Protein AF-A0A1G2WQU7-F1 (afdb_monomer_lite)

Sequence (150 aa):
YIALGVLLIIGMSDILDGYLARKMGETTNFGKYLDPIADKLLLIIACFLLSSDKLWPEPRFPVWVLAVIVSREMFFSVGIITVFITVKRKITWQPSRLGKLTTFLQITAIVAVLLGNHISLDTLLILWCLVVAVTFMSAVNYTYIGVKQL

Radius of gyration: 17.09 Å; chains: 1; bounding box: 43×25×47 Å

Foldseek 3Di:
DVVLVVVVVVVVVLVVVVVVCVVVVPPDPVCVVVSVVVLLVVLLVLLVQQQDPVRHDPPGRPPVLSVLSVVLVVLLVVLVVVLVVVDVDPDPDDQDPLNVVLSVLSVVLSVQRVVGPVDDPVRSVVSSVVSNVSSVVSSVVSVVVSVVSD

pLDDT: mean 80.67, std 9.12, range [53.03, 91.81]

Structure (mmCIF, N/CA/C/O backbone):
data_AF-A0A1G2WQU7-F1
#
_entry.id   AF-A0A1G2WQU7-F1
#
loop_
_atom_site.group_PDB
_atom_site.id
_atom_site.type_symbol
_atom_site.label_atom_id
_atom_site.label_alt_id
_atom_site.label_comp_id
_atom_site.label_asym_id
_atom_site.label_entity_id
_atom_site.label_seq_id
_atom_site.pdbx_PDB_ins_code
_atom_site.Cartn_x
_atom_site.Cartn_y
_atom_site.Cartn_z
_atom_site.occupancy
_atom_site.B_iso_or_equiv
_atom_site.auth_seq_id
_atom_site.auth_comp_id
_atom_site.auth_asym_id
_atom_site.auth_atom_id
_atom_site.pdbx_PDB_model_num
ATOM 1 N N . TYR A 1 1 ? 16.211 -5.011 -7.420 1.00 78.00 1 TYR A N 1
ATOM 2 C CA . TYR A 1 1 ? 16.351 -6.061 -6.382 1.00 78.00 1 TYR A CA 1
ATOM 3 C C . TYR A 1 1 ? 16.620 -5.526 -4.979 1.00 78.00 1 TYR A C 1
ATOM 5 O O . TYR A 1 1 ? 15.960 -6.000 -4.068 1.00 78.00 1 TYR A O 1
ATOM 13 N N . ILE A 1 2 ? 17.501 -4.533 -4.772 1.00 83.62 2 ILE A N 1
ATOM 14 C CA . ILE A 1 2 ? 17.734 -3.946 -3.429 1.00 83.62 2 ILE A CA 1
ATOM 15 C C . ILE A 1 2 ? 16.419 -3.458 -2.788 1.00 83.62 2 ILE A C 1
ATOM 17 O O . ILE A 1 2 ? 16.128 -3.813 -1.653 1.00 83.62 2 ILE A O 1
ATOM 21 N N . ALA A 1 3 ? 15.573 -2.748 -3.545 1.00 83.19 3 ALA A N 1
ATOM 22 C CA . ALA A 1 3 ? 14.266 -2.279 -3.070 1.00 83.19 3 ALA A CA 1
ATOM 23 C C . ALA A 1 3 ? 13.300 -3.410 -2.649 1.00 83.19 3 ALA A C 1
ATOM 25 O O . ALA A 1 3 ? 12.5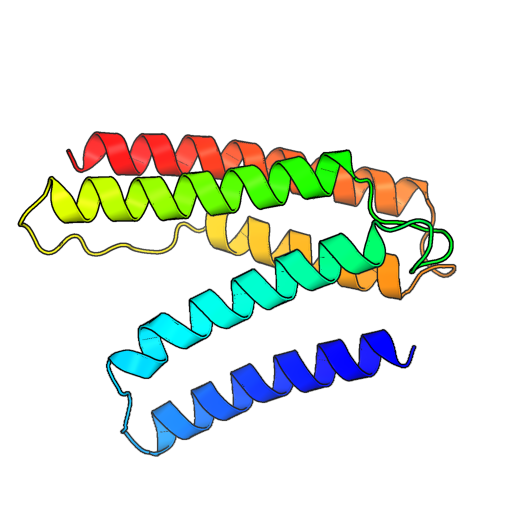91 -3.260 -1.660 1.00 83.19 3 ALA A O 1
ATOM 26 N N . LEU A 1 4 ? 13.307 -4.560 -3.342 1.00 84.62 4 LEU A N 1
ATOM 27 C CA . LEU A 1 4 ? 12.539 -5.748 -2.925 1.00 84.62 4 LEU A CA 1
ATOM 28 C C . LEU A 1 4 ? 13.054 -6.303 -1.603 1.00 84.62 4 LEU A C 1
ATOM 30 O O . LEU A 1 4 ? 12.260 -6.612 -0.725 1.00 84.62 4 LEU A O 1
ATOM 34 N N . GLY A 1 5 ? 14.378 -6.414 -1.464 1.00 85.94 5 GLY A N 1
ATOM 35 C CA . GLY A 1 5 ? 15.002 -6.879 -0.227 1.00 85.94 5 GLY A CA 1
ATOM 36 C C . GLY A 1 5 ? 14.633 -5.989 0.958 1.00 85.94 5 GLY A C 1
ATOM 37 O O . GLY A 1 5 ? 14.232 -6.499 1.996 1.00 85.94 5 GLY A O 1
ATOM 38 N N . VAL A 1 6 ? 14.679 -4.666 0.777 1.00 86.75 6 VAL A N 1
ATOM 39 C CA . VAL A 1 6 ? 14.262 -3.700 1.804 1.00 86.75 6 VAL A CA 1
ATOM 40 C C . VAL A 1 6 ? 12.782 -3.866 2.155 1.00 86.75 6 VAL A C 1
ATOM 42 O O . VAL A 1 6 ? 12.458 -3.966 3.333 1.00 86.75 6 VAL A O 1
ATOM 45 N N . LEU A 1 7 ? 11.892 -3.962 1.161 1.00 86.25 7 LEU A N 1
ATOM 46 C CA . LEU A 1 7 ? 10.457 -4.158 1.398 1.00 86.25 7 LEU A CA 1
ATOM 47 C C . LEU A 1 7 ? 10.174 -5.449 2.185 1.00 86.25 7 LEU A C 1
ATOM 49 O O . LEU A 1 7 ? 9.362 -5.445 3.106 1.00 86.25 7 LEU A O 1
ATOM 53 N N . LEU A 1 8 ? 10.864 -6.542 1.844 1.00 86.00 8 LEU A N 1
ATOM 54 C CA . LEU A 1 8 ? 10.740 -7.819 2.547 1.00 86.00 8 LEU A CA 1
ATOM 55 C C . LEU A 1 8 ? 11.255 -7.733 3.985 1.00 86.00 8 LEU A C 1
ATOM 57 O O . LEU A 1 8 ? 10.592 -8.236 4.885 1.00 86.00 8 LEU A O 1
ATOM 61 N N . ILE A 1 9 ? 12.400 -7.083 4.212 1.00 86.69 9 ILE A N 1
ATOM 62 C CA . ILE A 1 9 ? 12.953 -6.893 5.559 1.00 86.69 9 ILE A CA 1
ATOM 63 C C . ILE A 1 9 ? 11.988 -6.080 6.423 1.00 86.69 9 ILE A C 1
ATOM 65 O O . ILE A 1 9 ? 11.749 -6.462 7.564 1.00 86.69 9 ILE A O 1
ATOM 69 N N . ILE A 1 10 ? 11.401 -5.008 5.881 1.00 84.31 10 ILE A N 1
ATOM 70 C CA . ILE A 1 10 ? 10.433 -4.194 6.623 1.00 84.31 10 ILE A CA 1
ATOM 71 C C . ILE A 1 10 ? 9.191 -5.024 6.973 1.00 84.31 10 ILE A C 1
ATOM 73 O O . ILE A 1 10 ? 8.848 -5.122 8.145 1.00 84.31 10 ILE A O 1
ATOM 77 N N . GLY A 1 11 ? 8.595 -5.727 6.003 1.00 80.56 11 GLY A N 1
ATOM 78 C CA . GLY A 1 11 ? 7.432 -6.578 6.281 1.00 80.56 11 GLY A CA 1
ATOM 79 C C . GLY A 1 11 ? 7.730 -7.736 7.246 1.00 80.56 11 GLY A C 1
ATOM 80 O O . GLY A 1 11 ? 6.861 -8.154 8.007 1.00 80.56 11 GLY A O 1
ATOM 81 N N . MET A 1 12 ? 8.961 -8.259 7.252 1.00 82.81 12 MET A N 1
ATOM 82 C CA . MET A 1 12 ? 9.400 -9.233 8.256 1.00 82.81 12 MET A CA 1
ATOM 83 C C . MET A 1 12 ? 9.566 -8.600 9.640 1.00 82.81 12 MET A C 1
ATOM 85 O O . MET A 1 12 ? 9.253 -9.262 10.628 1.00 82.81 12 MET A O 1
ATOM 89 N N . SER A 1 13 ? 10.025 -7.347 9.717 1.00 83.00 13 SER A N 1
ATOM 90 C CA . SER A 1 13 ? 10.136 -6.597 10.971 1.00 83.00 13 SER A CA 1
ATOM 91 C C . SER A 1 13 ? 8.771 -6.437 11.637 1.00 83.00 13 SER A C 1
ATOM 93 O O . SER A 1 13 ? 8.645 -6.771 12.809 1.00 83.00 13 SER A O 1
ATOM 95 N N . ASP A 1 14 ? 7.730 -6.073 10.880 1.00 78.56 14 ASP A N 1
ATOM 96 C CA . ASP A 1 14 ? 6.372 -5.889 11.422 1.00 78.56 14 ASP A CA 1
ATOM 97 C C . ASP A 1 14 ? 5.803 -7.192 12.013 1.00 78.56 14 ASP A C 1
ATOM 99 O O . ASP A 1 14 ? 5.154 -7.210 13.065 1.00 78.56 14 ASP A O 1
ATOM 103 N N . ILE A 1 15 ? 6.083 -8.330 11.366 1.00 77.19 15 ILE A N 1
ATOM 104 C CA . ILE A 1 15 ? 5.701 -9.656 11.878 1.00 77.19 15 ILE A CA 1
ATOM 105 C C . ILE A 1 15 ? 6.455 -9.968 13.173 1.00 77.19 15 ILE A C 1
ATOM 107 O O . ILE A 1 15 ? 5.882 -10.544 14.105 1.00 77.19 15 ILE A O 1
ATOM 111 N N . LEU A 1 16 ? 7.738 -9.616 13.225 1.00 78.44 16 LEU A N 1
ATOM 112 C CA . LEU A 1 16 ? 8.614 -9.890 14.355 1.00 78.44 16 LEU A CA 1
ATOM 113 C C . LEU A 1 16 ? 8.214 -9.046 15.572 1.00 78.44 16 LEU A C 1
ATOM 115 O O . LEU A 1 16 ? 8.051 -9.607 16.657 1.00 78.44 16 LEU A O 1
ATOM 119 N N . ASP A 1 17 ? 7.939 -7.756 15.380 1.00 76.50 17 ASP A N 1
ATOM 120 C CA . ASP A 1 17 ? 7.457 -6.838 16.416 1.00 76.50 17 ASP A CA 1
ATOM 121 C C . ASP A 1 17 ? 6.086 -7.274 16.947 1.00 76.50 17 ASP A C 1
ATOM 123 O O . ASP A 1 17 ? 5.874 -7.367 18.161 1.00 76.50 17 ASP A O 1
ATOM 127 N N . GLY A 1 18 ? 5.180 -7.689 16.055 1.00 73.25 18 GLY A N 1
ATOM 128 C CA . GLY A 1 18 ? 3.891 -8.262 16.438 1.00 73.25 18 GLY A CA 1
ATOM 129 C C . GLY A 1 18 ? 4.010 -9.581 17.218 1.00 73.25 18 GLY A C 1
ATOM 130 O O . GLY A 1 18 ? 3.210 -9.848 18.123 1.00 73.25 18 GLY A O 1
ATOM 131 N N . TYR A 1 19 ? 5.003 -10.417 16.902 1.00 77.38 19 TYR A N 1
ATOM 132 C CA . TYR A 1 19 ? 5.283 -11.658 17.628 1.00 77.38 19 TYR A CA 1
ATOM 133 C C . TYR A 1 19 ? 5.889 -11.389 19.013 1.00 77.38 19 TYR A C 1
ATOM 135 O O . TYR A 1 19 ? 5.438 -11.970 20.004 1.00 77.38 19 TYR A O 1
ATOM 143 N N . LEU A 1 20 ? 6.861 -10.478 19.102 1.00 75.56 20 LEU A N 1
ATOM 144 C CA . LEU A 1 20 ? 7.482 -10.046 20.356 1.00 75.56 20 LEU A CA 1
ATOM 145 C C . LEU A 1 20 ? 6.458 -9.409 21.298 1.00 75.56 20 LEU A C 1
ATOM 147 O O . LEU A 1 20 ? 6.381 -9.812 22.459 1.00 75.56 20 LEU A O 1
ATOM 151 N N . ALA A 1 21 ? 5.595 -8.524 20.796 1.00 74.19 21 ALA A N 1
ATOM 152 C CA . ALA A 1 21 ? 4.539 -7.894 21.589 1.00 74.19 21 ALA A CA 1
ATOM 153 C C . ALA A 1 21 ? 3.558 -8.919 22.187 1.00 74.19 21 ALA A C 1
ATOM 155 O O . ALA A 1 21 ? 3.138 -8.794 23.339 1.00 74.19 21 ALA A O 1
ATOM 156 N N . ARG A 1 22 ? 3.216 -9.980 21.440 1.00 74.19 22 ARG A N 1
ATOM 157 C CA . ARG A 1 22 ? 2.368 -11.077 21.947 1.00 74.19 22 ARG A CA 1
ATOM 158 C C . ARG A 1 22 ? 3.088 -11.941 22.972 1.00 74.19 22 ARG A C 1
ATOM 160 O O . ARG A 1 22 ? 2.471 -12.354 23.949 1.00 74.19 22 ARG A O 1
ATOM 167 N N . LYS A 1 23 ? 4.375 -12.215 22.754 1.00 75.19 23 LYS A N 1
ATOM 168 C CA . LYS A 1 23 ? 5.192 -13.038 23.652 1.00 75.19 23 LYS A CA 1
ATOM 169 C C . LYS A 1 23 ? 5.479 -12.332 24.980 1.00 75.19 23 LYS A C 1
ATOM 171 O O . LYS A 1 23 ? 5.554 -12.998 26.006 1.00 75.19 23 LYS A O 1
ATOM 176 N N . MET A 1 24 ? 5.625 -11.008 24.963 1.00 76.94 24 MET A N 1
ATOM 177 C CA . MET A 1 24 ? 5.923 -10.204 26.152 1.00 76.94 24 MET A CA 1
ATOM 178 C C . MET A 1 24 ? 4.670 -9.762 26.922 1.00 76.94 24 MET A C 1
ATOM 180 O O . MET A 1 24 ? 4.805 -9.210 28.004 1.00 76.94 24 MET A O 1
ATOM 184 N N . GLY A 1 25 ? 3.456 -9.975 26.395 1.00 69.50 25 GLY A N 1
ATOM 185 C CA . GLY A 1 25 ? 2.200 -9.539 27.034 1.00 69.50 25 GLY A CA 1
ATOM 186 C C . GLY A 1 25 ? 1.995 -8.014 27.077 1.00 69.50 25 GLY A C 1
ATOM 187 O O . GLY A 1 25 ? 0.913 -7.536 27.413 1.00 69.50 25 GLY A O 1
ATOM 188 N N . GLU A 1 26 ? 3.006 -7.253 26.671 1.00 60.69 26 GLU A N 1
ATOM 189 C CA . GLU A 1 26 ? 3.091 -5.795 26.638 1.00 60.69 26 GLU A CA 1
ATOM 190 C C . GLU A 1 26 ? 2.477 -5.250 25.338 1.00 60.69 26 GLU A C 1
ATOM 192 O O . GLU A 1 26 ? 3.151 -4.674 24.485 1.00 60.69 26 GLU A O 1
ATOM 197 N N . THR A 1 27 ? 1.168 -5.439 25.137 1.00 63.94 27 THR A N 1
ATOM 198 C CA . THR A 1 27 ? 0.484 -4.743 24.035 1.00 63.94 27 THR A CA 1
ATOM 199 C C . THR A 1 27 ? 0.104 -3.335 24.487 1.00 63.94 27 THR A C 1
ATOM 201 O O . THR A 1 27 ? -0.966 -3.132 25.066 1.00 63.94 27 THR A O 1
ATOM 204 N N . THR A 1 28 ? 0.972 -2.352 24.246 1.00 68.38 28 THR A N 1
ATOM 205 C CA . THR A 1 28 ? 0.641 -0.955 24.554 1.00 68.38 28 THR A CA 1
ATOM 206 C C . THR A 1 28 ? -0.514 -0.486 23.663 1.00 68.38 28 THR A C 1
ATOM 208 O O . THR A 1 28 ? -0.596 -0.816 22.478 1.00 68.38 28 THR A O 1
ATOM 211 N N . ASN A 1 29 ? -1.444 0.293 24.224 1.00 65.75 29 ASN A N 1
ATOM 212 C CA . ASN A 1 29 ? -2.542 0.865 23.434 1.00 65.75 29 ASN A CA 1
ATOM 213 C C . ASN A 1 29 ? -2.021 1.807 22.339 1.00 65.75 29 ASN A C 1
ATOM 215 O O . ASN A 1 29 ? -2.686 1.971 21.327 1.00 65.75 29 ASN A O 1
ATOM 219 N N . PHE A 1 30 ? -0.838 2.392 22.536 1.00 65.75 30 PHE A N 1
ATOM 220 C CA . PHE A 1 30 ? -0.195 3.291 21.585 1.00 65.75 30 PHE A CA 1
ATOM 221 C C . PHE A 1 30 ? 0.333 2.553 20.344 1.00 65.75 30 PHE A C 1
ATOM 223 O O . PHE A 1 30 ? 0.009 2.954 19.229 1.00 65.75 30 PHE A O 1
ATOM 230 N N . GLY A 1 31 ? 1.040 1.427 20.523 1.00 65.94 31 GLY A N 1
ATOM 231 C CA . GLY A 1 31 ? 1.529 0.601 19.408 1.00 65.94 31 GLY A CA 1
ATOM 232 C C . GLY A 1 31 ? 0.398 0.091 18.512 1.00 65.94 31 GLY A C 1
ATOM 233 O O . GLY A 1 31 ? 0.449 0.243 17.299 1.00 65.94 31 GLY A O 1
ATOM 234 N N . LYS A 1 32 ? -0.723 -0.349 19.108 1.00 68.50 32 LYS A N 1
ATOM 235 C CA . LYS A 1 32 ? -1.903 -0.831 18.356 1.00 68.50 32 LYS A CA 1
ATOM 236 C C . LYS A 1 32 ? -2.467 0.167 17.339 1.00 68.50 32 LYS A C 1
ATOM 238 O O . LYS A 1 32 ? -3.106 -0.263 16.381 1.00 68.50 32 LYS A O 1
ATOM 243 N N . TYR A 1 33 ? -2.301 1.471 17.567 1.00 68.75 33 TYR A N 1
ATOM 244 C CA . TYR A 1 33 ? -2.732 2.505 16.624 1.00 68.75 33 TYR A CA 1
ATOM 245 C C . TYR A 1 33 ? -1.609 2.957 15.694 1.00 68.75 33 TYR A C 1
ATOM 247 O O . TYR A 1 33 ? -1.905 3.340 14.565 1.00 68.75 33 TYR A O 1
ATOM 255 N N . LEU A 1 34 ? -0.352 2.919 16.143 1.00 74.25 34 LEU A N 1
ATOM 256 C CA . LEU A 1 34 ? 0.792 3.309 15.324 1.00 74.25 34 LEU A CA 1
ATOM 257 C C . LEU A 1 34 ? 1.107 2.300 14.223 1.00 74.25 34 LEU A C 1
ATOM 259 O O . LEU A 1 34 ? 1.343 2.745 13.101 1.00 74.25 34 LEU A O 1
ATOM 263 N N . ASP A 1 35 ? 1.051 0.993 14.496 1.00 75.75 35 ASP A N 1
ATOM 264 C CA . ASP A 1 35 ? 1.426 -0.024 13.499 1.00 75.75 35 ASP A CA 1
ATOM 265 C C . ASP A 1 35 ? 0.589 0.120 12.211 1.00 75.75 35 ASP A C 1
ATOM 267 O O . ASP A 1 35 ? 1.158 0.319 11.137 1.00 75.75 35 ASP A O 1
ATOM 271 N N . PRO A 1 36 ? -0.760 0.209 12.268 1.00 74.81 36 PRO A N 1
ATOM 272 C CA . PRO A 1 36 ? -1.565 0.374 11.057 1.00 74.81 36 PRO A CA 1
ATOM 273 C C . PRO A 1 36 ? -1.363 1.721 10.344 1.00 74.81 36 PRO A C 1
ATOM 275 O O . PRO A 1 36 ? -1.698 1.846 9.165 1.00 74.81 36 PRO A O 1
ATOM 278 N N . ILE A 1 37 ? -0.888 2.756 11.048 1.00 78.69 37 ILE A N 1
ATOM 279 C CA . ILE A 1 37 ? -0.564 4.056 10.443 1.00 78.69 37 ILE A CA 1
ATOM 280 C C . ILE A 1 37 ? 0.758 3.948 9.683 1.00 78.69 37 ILE A C 1
ATOM 282 O O . ILE A 1 37 ? 0.830 4.397 8.537 1.00 78.69 37 ILE A O 1
ATOM 286 N N . ALA A 1 38 ? 1.774 3.335 10.295 1.00 82.75 38 ALA A N 1
ATOM 287 C CA . ALA A 1 38 ? 3.067 3.090 9.670 1.00 82.75 38 ALA A CA 1
ATOM 288 C C . ALA A 1 38 ? 2.916 2.234 8.404 1.00 82.75 38 ALA A C 1
ATOM 290 O O . ALA A 1 38 ? 3.405 2.635 7.347 1.00 82.75 38 ALA A O 1
ATOM 291 N N . ASP A 1 39 ? 2.128 1.156 8.471 1.00 82.56 39 ASP A N 1
ATOM 292 C CA . ASP A 1 39 ? 1.826 0.284 7.329 1.00 82.56 39 ASP A CA 1
ATOM 293 C C . ASP A 1 39 ? 1.245 1.068 6.145 1.00 82.56 39 ASP A C 1
ATOM 295 O O . ASP A 1 39 ? 1.687 0.950 5.000 1.00 82.56 39 ASP A O 1
ATOM 299 N N . LYS A 1 40 ? 0.245 1.915 6.409 1.00 84.75 40 LYS A N 1
ATOM 300 C CA . LYS A 1 40 ? -0.403 2.725 5.368 1.00 84.75 40 LYS A CA 1
ATOM 301 C C . LYS A 1 40 ? 0.549 3.742 4.759 1.00 84.75 40 LYS A C 1
ATOM 303 O O . LYS A 1 40 ? 0.543 3.928 3.543 1.00 84.75 40 LYS A O 1
ATOM 308 N N . LEU A 1 41 ? 1.353 4.405 5.589 1.00 87.56 41 LEU A N 1
ATOM 309 C CA . LEU A 1 41 ? 2.347 5.363 5.117 1.00 87.56 41 LEU A CA 1
ATOM 310 C C . LEU A 1 41 ? 3.389 4.677 4.239 1.00 87.56 41 LEU A C 1
ATOM 312 O O . LEU A 1 41 ? 3.693 5.189 3.163 1.00 87.56 41 LEU A O 1
ATOM 316 N N . LEU A 1 42 ? 3.870 3.501 4.642 1.00 89.19 42 LEU A N 1
ATOM 317 C CA . LEU A 1 42 ? 4.802 2.708 3.852 1.00 89.19 42 LEU A CA 1
ATOM 318 C C . LEU A 1 42 ? 4.226 2.389 2.471 1.00 89.19 42 LEU A C 1
ATOM 320 O O . LEU A 1 42 ? 4.904 2.612 1.468 1.00 89.19 42 LEU A O 1
ATOM 324 N N . LEU A 1 43 ? 2.972 1.933 2.393 1.00 89.50 43 LEU A N 1
ATOM 325 C CA . LEU A 1 43 ? 2.325 1.621 1.115 1.00 89.50 43 LEU A CA 1
ATOM 326 C C . LEU A 1 43 ? 2.147 2.854 0.226 1.00 89.50 43 LEU A C 1
ATOM 328 O O . LEU A 1 43 ? 2.400 2.779 -0.977 1.00 89.50 43 LEU A O 1
ATOM 332 N N . ILE A 1 44 ? 1.740 3.989 0.801 1.00 90.19 44 ILE A N 1
ATOM 333 C CA . ILE A 1 44 ? 1.560 5.244 0.059 1.00 90.19 44 ILE A CA 1
ATOM 334 C C . ILE A 1 44 ? 2.904 5.741 -0.481 1.00 90.19 44 ILE A C 1
ATOM 336 O O . ILE A 1 44 ? 3.001 6.080 -1.661 1.00 90.19 44 ILE A O 1
ATOM 340 N N . ILE A 1 45 ? 3.944 5.748 0.357 1.00 91.25 45 ILE A N 1
ATOM 341 C CA . ILE A 1 45 ? 5.290 6.181 -0.028 1.00 91.25 45 ILE A CA 1
ATOM 342 C C . ILE A 1 45 ? 5.856 5.246 -1.098 1.00 91.25 45 ILE A C 1
ATOM 344 O O . ILE A 1 45 ? 6.369 5.723 -2.107 1.00 91.25 45 ILE A O 1
ATOM 348 N N . ALA A 1 46 ? 5.715 3.928 -0.936 1.00 91.00 46 ALA A N 1
ATOM 349 C CA . ALA A 1 46 ? 6.162 2.958 -1.928 1.00 91.00 46 ALA A CA 1
ATOM 350 C C . ALA A 1 46 ? 5.471 3.175 -3.284 1.00 91.00 46 ALA A C 1
ATOM 352 O O . ALA A 1 46 ? 6.152 3.282 -4.303 1.00 91.00 46 ALA A O 1
ATOM 353 N N . CYS A 1 47 ? 4.141 3.319 -3.309 1.00 89.88 47 CYS A N 1
ATOM 354 C CA . CYS A 1 47 ? 3.411 3.614 -4.546 1.00 89.88 47 CYS A CA 1
ATOM 355 C C . CYS A 1 47 ? 3.858 4.944 -5.175 1.00 89.88 47 CYS A C 1
ATOM 357 O O . CYS A 1 47 ? 4.006 5.026 -6.392 1.00 89.88 47 CYS A O 1
ATOM 359 N N . PHE A 1 48 ? 4.085 5.981 -4.362 1.00 91.81 48 PHE A N 1
ATOM 360 C CA . PHE A 1 48 ? 4.536 7.289 -4.838 1.00 91.81 48 PHE A CA 1
ATOM 361 C C . PHE A 1 48 ? 5.920 7.215 -5.491 1.00 91.81 48 PHE A C 1
ATOM 363 O O . PHE A 1 48 ? 6.099 7.698 -6.609 1.00 91.81 48 PHE A O 1
ATOM 370 N N . LEU A 1 49 ? 6.881 6.563 -4.832 1.00 90.94 49 LEU A N 1
ATOM 371 C CA . LEU A 1 49 ? 8.236 6.389 -5.358 1.00 90.94 49 LEU A CA 1
ATOM 372 C C . LEU A 1 49 ? 8.232 5.607 -6.677 1.00 90.94 49 LEU A C 1
ATOM 374 O O . LEU A 1 49 ? 8.888 6.020 -7.629 1.00 90.94 49 LEU A O 1
ATOM 378 N N . LEU A 1 50 ? 7.444 4.529 -6.759 1.00 89.19 50 LEU A N 1
ATOM 379 C CA . LEU A 1 50 ? 7.308 3.705 -7.967 1.00 89.19 50 LEU A CA 1
ATOM 380 C C . LEU A 1 50 ? 6.535 4.389 -9.101 1.00 89.19 50 LEU A C 1
ATOM 382 O O . LEU A 1 50 ? 6.605 3.949 -10.249 1.00 89.19 50 LEU A O 1
ATOM 386 N N . SER A 1 51 ? 5.782 5.442 -8.787 1.00 89.44 51 SER A N 1
ATOM 387 C CA . SER A 1 51 ? 5.027 6.225 -9.761 1.00 89.44 51 SER A CA 1
ATOM 388 C C . SER A 1 51 ? 5.813 7.401 -10.335 1.00 89.44 51 SER A C 1
ATOM 390 O O . SER A 1 51 ? 5.388 7.976 -11.339 1.00 89.44 51 SER A O 1
ATOM 392 N N . SER A 1 52 ? 6.924 7.790 -9.706 1.00 88.56 52 SER A N 1
ATOM 393 C CA . SER A 1 52 ? 7.708 8.940 -10.137 1.00 88.56 52 SER A CA 1
ATOM 394 C C . SER A 1 52 ? 8.630 8.575 -11.296 1.00 88.56 52 SER A C 1
ATOM 396 O O . SER A 1 52 ? 9.490 7.704 -11.196 1.00 88.56 52 SER A O 1
ATOM 398 N N . ASP A 1 53 ? 8.492 9.327 -12.381 1.00 83.88 53 ASP A N 1
ATOM 399 C CA . ASP A 1 53 ? 9.319 9.251 -13.579 1.00 83.88 53 ASP A CA 1
ATOM 400 C C . ASP A 1 53 ? 10.802 9.549 -13.334 1.00 83.88 53 ASP A C 1
ATOM 402 O O . ASP A 1 53 ? 11.660 8.997 -14.019 1.00 83.88 53 ASP A O 1
ATOM 406 N N . LYS A 1 54 ? 11.096 10.400 -12.348 1.00 85.25 54 LYS A N 1
ATOM 407 C CA . LYS A 1 54 ? 12.460 10.760 -11.943 1.00 85.25 54 LYS A CA 1
ATOM 408 C C . LYS A 1 54 ? 13.118 9.722 -11.040 1.00 85.25 54 LYS A C 1
ATOM 410 O O . LYS A 1 54 ? 14.343 9.653 -11.008 1.00 85.25 54 LYS A O 1
ATOM 415 N N . LEU A 1 55 ? 12.327 8.977 -10.266 1.00 84.25 55 LEU A N 1
ATOM 416 C CA . LEU A 1 55 ? 12.832 8.083 -9.219 1.00 84.25 55 LEU A CA 1
ATOM 417 C C . LEU A 1 55 ? 12.826 6.612 -9.637 1.00 84.25 55 LEU A C 1
ATOM 419 O O . LEU A 1 55 ? 13.620 5.841 -9.098 1.00 84.25 55 LEU A O 1
ATOM 423 N N . TRP A 1 56 ? 11.961 6.217 -10.576 1.00 84.06 56 TRP A N 1
ATOM 424 C CA . TRP A 1 56 ? 11.810 4.821 -10.972 1.00 84.06 56 TRP A CA 1
ATOM 425 C C . TRP A 1 56 ? 11.763 4.636 -12.500 1.00 84.06 56 TRP A C 1
ATOM 427 O O . TRP A 1 56 ? 11.023 5.350 -13.183 1.00 84.06 56 TRP A O 1
ATOM 437 N N . PRO A 1 57 ? 12.536 3.686 -13.063 1.00 82.44 57 PRO A N 1
ATOM 438 C CA . PRO A 1 57 ? 12.460 3.331 -14.480 1.00 82.44 57 PRO A CA 1
ATOM 439 C C . PRO A 1 57 ? 11.197 2.513 -14.802 1.00 82.44 57 PRO A C 1
ATOM 441 O O . PRO A 1 57 ? 10.525 2.010 -13.910 1.00 82.44 57 PRO A O 1
ATOM 444 N N . GLU A 1 58 ? 10.868 2.347 -16.085 1.00 80.44 58 GLU A N 1
ATOM 445 C CA . GLU A 1 58 ? 9.769 1.457 -16.491 1.00 80.44 58 GLU A CA 1
ATOM 446 C C . GLU A 1 58 ? 10.055 -0.018 -16.130 1.00 80.44 58 GLU A C 1
ATOM 448 O O . GLU A 1 58 ? 11.209 -0.451 -16.218 1.00 80.44 58 GLU A O 1
ATOM 453 N N . PRO A 1 59 ? 9.025 -0.815 -15.780 1.00 82.12 59 PRO A N 1
ATOM 454 C CA . PRO A 1 59 ? 7.613 -0.441 -15.656 1.00 82.12 59 PRO A CA 1
ATOM 455 C C . PRO A 1 59 ? 7.325 0.404 -14.403 1.00 82.12 59 PRO A C 1
ATOM 457 O O . PRO A 1 59 ? 7.808 0.097 -13.313 1.00 82.12 59 PRO A O 1
ATOM 460 N N . ARG A 1 60 ? 6.516 1.459 -14.555 1.00 85.19 60 ARG A N 1
ATOM 461 C CA . ARG A 1 60 ? 6.140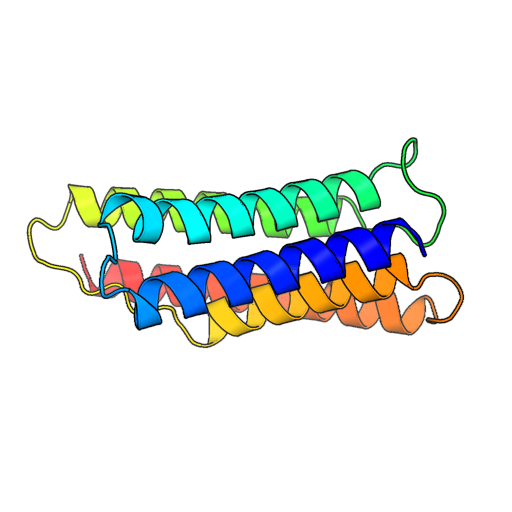 2.390 -13.477 1.00 85.19 60 ARG A CA 1
ATOM 462 C C . ARG A 1 60 ? 4.729 2.154 -12.964 1.00 85.19 60 ARG A C 1
ATOM 464 O O . ARG A 1 60 ? 3.843 1.710 -13.689 1.00 85.19 60 ARG A O 1
ATOM 471 N N . PHE A 1 61 ? 4.504 2.509 -11.704 1.00 86.25 61 PHE A N 1
ATOM 472 C CA . PHE A 1 61 ? 3.160 2.532 -11.142 1.00 86.25 61 PHE A CA 1
ATOM 473 C C . PHE A 1 61 ? 2.381 3.734 -11.715 1.00 86.25 61 PHE A C 1
ATOM 475 O O . PHE A 1 61 ? 2.904 4.847 -11.708 1.00 86.25 61 PHE A O 1
ATOM 482 N N . PRO A 1 62 ? 1.145 3.588 -12.217 1.00 88.50 62 PRO A N 1
ATOM 483 C CA . PRO A 1 62 ? 0.455 4.713 -12.824 1.00 88.50 62 PRO A CA 1
ATOM 484 C C . PRO A 1 62 ? -0.002 5.723 -11.772 1.00 88.50 62 PRO A C 1
ATOM 486 O O . PRO A 1 62 ? -0.658 5.365 -10.789 1.00 88.50 62 PRO A O 1
ATOM 489 N N . VAL A 1 63 ? 0.248 7.008 -12.035 1.00 88.75 63 VAL A N 1
ATOM 490 C CA . VAL A 1 63 ? -0.122 8.120 -11.139 1.00 88.75 63 VAL A CA 1
ATOM 491 C C . VAL A 1 63 ? -1.623 8.121 -10.822 1.00 88.75 63 VAL A C 1
ATOM 493 O O . VAL A 1 63 ? -2.034 8.424 -9.703 1.00 88.75 63 VAL A O 1
ATOM 496 N N . TRP A 1 64 ? -2.462 7.735 -11.786 1.00 89.38 64 TRP A N 1
ATOM 497 C CA . TRP A 1 64 ? -3.910 7.668 -11.592 1.00 89.38 64 TRP A CA 1
ATOM 498 C C . TRP A 1 64 ? -4.324 6.566 -10.600 1.00 89.38 64 TRP A C 1
ATOM 500 O O . TRP A 1 64 ? -5.238 6.781 -9.807 1.00 89.38 64 TRP A O 1
ATOM 510 N N . VAL A 1 65 ? -3.628 5.421 -10.572 1.00 88.25 65 VAL A N 1
ATOM 511 C CA . VAL A 1 65 ? -3.874 4.348 -9.588 1.00 88.25 65 VAL A CA 1
ATOM 512 C C . VAL A 1 65 ? -3.450 4.814 -8.197 1.00 88.2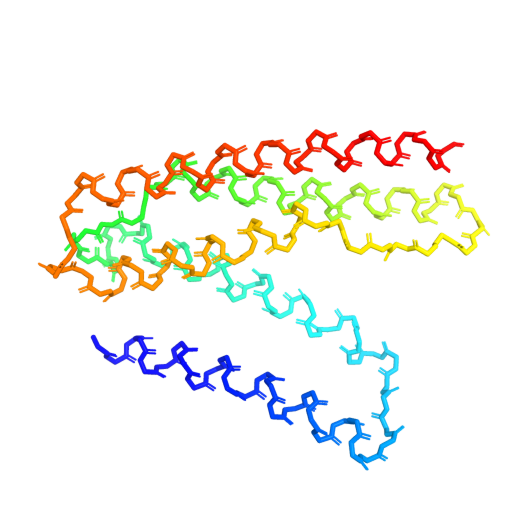5 65 VAL A C 1
ATOM 514 O O . VAL A 1 65 ? -4.188 4.622 -7.231 1.00 88.25 65 VAL A O 1
ATOM 517 N N . LEU A 1 66 ? -2.294 5.480 -8.096 1.00 89.56 66 LEU A N 1
ATOM 518 C CA . LEU A 1 66 ? -1.818 6.083 -6.850 1.00 89.56 66 LEU A CA 1
ATOM 519 C C . LEU A 1 66 ? -2.849 7.069 -6.278 1.00 89.56 66 LEU A C 1
ATOM 521 O O . LEU A 1 66 ? -3.178 6.993 -5.096 1.00 89.56 66 LEU A O 1
ATOM 525 N N . ALA A 1 67 ? -3.402 7.954 -7.112 1.00 90.25 67 ALA A N 1
ATOM 526 C CA . ALA A 1 67 ? -4.419 8.915 -6.689 1.00 90.25 67 ALA A CA 1
ATOM 527 C C . ALA A 1 67 ? -5.683 8.229 -6.132 1.00 90.25 67 ALA A C 1
ATOM 529 O O . ALA A 1 67 ? -6.230 8.661 -5.114 1.00 90.25 67 ALA A O 1
ATOM 530 N N . VAL A 1 68 ? -6.128 7.128 -6.748 1.00 90.56 68 VAL A N 1
ATOM 531 C CA . VAL A 1 68 ? -7.260 6.324 -6.250 1.00 90.56 68 VAL A CA 1
ATOM 532 C C . VAL A 1 68 ? -6.941 5.682 -4.895 1.00 90.56 68 VAL A C 1
ATOM 534 O O . VAL A 1 68 ? -7.771 5.715 -3.988 1.00 90.56 68 VAL A O 1
ATOM 537 N N . ILE A 1 69 ? -5.736 5.134 -4.723 1.00 88.81 69 ILE A N 1
ATOM 538 C CA . ILE A 1 69 ? -5.316 4.518 -3.456 1.00 88.81 69 ILE A CA 1
ATOM 539 C C . ILE A 1 69 ? -5.289 5.566 -2.337 1.00 88.81 69 ILE A C 1
ATOM 541 O O . ILE A 1 69 ? -5.921 5.375 -1.298 1.00 88.81 69 ILE A O 1
ATOM 545 N N . VAL A 1 70 ? -4.609 6.692 -2.567 1.00 90.00 70 VAL A N 1
ATOM 546 C CA . VAL A 1 70 ? -4.465 7.769 -1.577 1.00 90.00 70 VAL A CA 1
ATOM 547 C C . VAL A 1 70 ? -5.821 8.369 -1.217 1.00 90.00 70 VAL A C 1
ATOM 549 O O . VAL A 1 70 ? -6.137 8.494 -0.034 1.00 90.00 70 VAL A O 1
ATOM 552 N N . SER A 1 71 ? -6.658 8.690 -2.209 1.00 88.38 71 SER A N 1
ATOM 553 C CA . SER A 1 71 ? -7.995 9.243 -1.955 1.00 88.38 71 SER A CA 1
ATOM 554 C C . SER A 1 71 ? -8.859 8.300 -1.117 1.00 88.38 71 SER A C 1
ATOM 556 O O . SER A 1 71 ? -9.511 8.752 -0.175 1.00 88.38 71 SER A O 1
ATOM 558 N N . ARG A 1 72 ? -8.815 6.987 -1.377 1.00 85.12 72 ARG A N 1
ATOM 559 C CA . ARG A 1 72 ? -9.529 5.996 -0.565 1.00 85.12 72 ARG A CA 1
ATOM 560 C C . ARG A 1 72 ? -8.992 5.920 0.861 1.00 85.12 72 ARG A C 1
ATOM 562 O O . ARG A 1 72 ? -9.797 5.846 1.789 1.00 85.12 72 ARG A O 1
ATOM 569 N N . GLU A 1 73 ? -7.674 5.925 1.060 1.00 83.94 73 GLU A N 1
ATOM 570 C CA . GLU A 1 73 ? -7.080 5.899 2.407 1.00 83.94 73 GLU A CA 1
ATOM 571 C C . GLU A 1 73 ? -7.460 7.137 3.225 1.00 83.94 73 GLU A C 1
ATOM 573 O O . GLU A 1 73 ? -7.815 7.012 4.402 1.00 83.94 73 GLU A O 1
ATOM 578 N N . MET A 1 74 ? -7.453 8.319 2.600 1.00 84.94 74 MET A N 1
ATOM 579 C CA . MET A 1 74 ? -7.903 9.555 3.242 1.00 84.94 74 MET A CA 1
ATOM 580 C C . MET A 1 74 ? -9.396 9.495 3.564 1.00 84.94 74 MET A C 1
ATOM 582 O O . MET A 1 74 ? -9.786 9.763 4.698 1.00 84.94 74 MET A O 1
ATOM 586 N N . PHE A 1 75 ? -10.224 9.074 2.605 1.00 84.00 75 PHE A N 1
ATOM 587 C CA . PHE A 1 75 ? -11.668 8.951 2.790 1.00 84.00 75 PHE A CA 1
ATOM 588 C C . PHE A 1 75 ? -12.022 7.998 3.939 1.00 84.00 75 PHE A C 1
ATOM 590 O O . PHE A 1 75 ? -12.838 8.329 4.797 1.00 84.00 75 PHE A O 1
ATOM 597 N N . PHE A 1 76 ? -11.373 6.833 3.998 1.00 80.19 76 PHE A N 1
ATOM 598 C CA . PHE A 1 76 ? -11.588 5.861 5.066 1.00 80.19 76 PHE A CA 1
ATOM 599 C C . PHE A 1 76 ? -11.154 6.402 6.434 1.00 80.19 76 PHE A C 1
ATOM 601 O O . PHE A 1 76 ? -11.887 6.262 7.412 1.00 80.19 76 PHE A O 1
ATOM 608 N N . SER A 1 77 ? -9.993 7.058 6.501 1.00 79.38 77 SER A N 1
ATOM 609 C CA . SER A 1 77 ? -9.468 7.621 7.750 1.00 79.38 77 SER A CA 1
ATOM 610 C C . SER A 1 77 ? -10.364 8.742 8.285 1.00 79.38 77 SER A C 1
ATOM 612 O O . SER A 1 77 ? -10.713 8.736 9.463 1.00 79.38 77 SER A O 1
ATOM 614 N N . VAL A 1 78 ? -10.814 9.652 7.414 1.00 81.19 78 VAL A N 1
ATOM 615 C CA . VAL A 1 78 ? -11.761 10.718 7.777 1.00 81.19 78 VAL A CA 1
ATOM 616 C C . VAL A 1 78 ? -13.104 10.127 8.205 1.00 81.19 78 VAL A C 1
ATOM 618 O O . VAL A 1 78 ? -13.617 10.503 9.254 1.00 81.19 78 VAL A O 1
ATOM 621 N N . GLY A 1 79 ? -13.640 9.155 7.460 1.00 77.88 79 GLY A N 1
ATOM 622 C CA . GLY A 1 79 ? -14.917 8.512 7.780 1.00 77.88 79 GLY A CA 1
ATOM 623 C C . GLY A 1 79 ? -14.932 7.847 9.159 1.00 77.88 79 GLY A C 1
ATOM 624 O O . GLY A 1 79 ? -15.893 8.020 9.910 1.00 77.88 79 GLY A O 1
ATOM 625 N N . ILE A 1 80 ? -13.853 7.148 9.534 1.00 74.75 80 ILE A N 1
ATOM 626 C CA . ILE A 1 80 ? -13.715 6.570 10.881 1.00 74.75 80 ILE A CA 1
ATOM 627 C C . ILE A 1 80 ? -13.719 7.665 11.948 1.00 74.75 80 ILE A C 1
ATOM 629 O O . ILE A 1 80 ? -14.424 7.534 12.948 1.00 74.75 80 ILE A O 1
ATOM 633 N N . ILE A 1 81 ? -12.945 8.735 11.745 1.00 76.62 81 ILE A N 1
ATOM 634 C CA . ILE A 1 81 ? -12.840 9.841 12.704 1.00 76.62 81 ILE A CA 1
ATOM 635 C C . ILE A 1 81 ? -14.204 10.513 12.893 1.00 76.62 81 ILE A C 1
ATOM 637 O O . ILE A 1 81 ? -14.619 10.733 14.029 1.00 76.62 81 ILE A O 1
ATOM 641 N N . THR A 1 82 ? -14.933 10.788 11.807 1.00 76.56 82 THR A N 1
ATOM 642 C CA . THR A 1 82 ? -16.272 11.388 11.871 1.00 76.56 82 THR A CA 1
ATOM 643 C C . THR A 1 82 ? -17.230 10.516 12.678 1.00 76.56 82 THR A C 1
ATOM 645 O O . THR A 1 82 ? -17.843 10.999 13.624 1.00 76.56 82 THR A O 1
ATOM 648 N N . VAL A 1 83 ? -17.309 9.218 12.372 1.00 73.94 83 VAL A N 1
ATOM 649 C CA . VAL A 1 83 ? -18.186 8.284 13.095 1.00 73.94 83 VAL A CA 1
ATOM 650 C C . VAL A 1 83 ? -17.781 8.157 14.568 1.00 73.94 83 VAL A C 1
ATOM 652 O O . VAL A 1 83 ? -18.651 8.121 15.434 1.00 73.94 83 VAL A O 1
ATOM 655 N N . PHE A 1 84 ? -16.482 8.147 14.878 1.00 72.50 84 PHE A N 1
ATOM 656 C CA . PHE A 1 84 ? -15.982 8.105 16.256 1.00 72.50 84 PHE A CA 1
ATOM 657 C C . PHE A 1 84 ? -16.374 9.350 17.069 1.00 72.50 84 PHE A C 1
ATOM 659 O O . PHE A 1 84 ? -16.713 9.236 18.245 1.00 72.50 84 PHE A O 1
ATOM 666 N N . ILE A 1 85 ? -16.357 10.533 16.449 1.00 77.19 85 ILE A N 1
ATOM 667 C CA . ILE A 1 85 ? -16.761 11.790 17.096 1.00 77.19 85 ILE A CA 1
ATOM 668 C C . ILE A 1 85 ? -18.287 11.850 17.272 1.00 77.19 85 ILE A C 1
ATOM 670 O O . ILE A 1 85 ? -18.769 12.293 18.316 1.00 77.19 85 ILE A O 1
ATOM 674 N N . THR A 1 86 ? -19.054 11.407 16.271 1.00 73.25 86 THR A N 1
ATOM 675 C CA . THR A 1 86 ? -20.524 11.474 16.284 1.00 73.25 86 THR A CA 1
ATOM 676 C C . THR A 1 86 ? -21.147 10.416 17.196 1.00 73.25 86 THR A C 1
ATOM 678 O O . THR A 1 86 ? -22.097 10.705 17.925 1.00 73.25 86 THR A O 1
ATOM 681 N N . VAL A 1 87 ? -20.610 9.196 17.208 1.00 70.56 87 VAL A N 1
ATOM 682 C CA . VAL A 1 87 ? -21.185 8.070 17.944 1.00 70.56 87 VAL A CA 1
ATOM 683 C C . VAL A 1 87 ? -20.397 7.835 19.233 1.00 70.56 87 VAL A C 1
ATOM 685 O O . VAL A 1 87 ? -19.380 7.153 19.254 1.00 70.56 87 VAL A O 1
ATOM 688 N N . LYS A 1 88 ? -20.916 8.330 20.366 1.00 60.72 88 LYS A N 1
ATOM 689 C CA . LYS A 1 88 ? -20.331 8.135 21.716 1.00 60.72 88 LYS A CA 1
ATOM 690 C C . LYS A 1 88 ? -20.403 6.688 22.252 1.00 60.72 88 LYS A C 1
ATOM 692 O O . LYS A 1 88 ? -20.179 6.455 23.440 1.00 60.72 88 LYS A O 1
ATOM 697 N N . ARG A 1 89 ? -20.760 5.702 21.421 1.00 57.59 89 ARG A N 1
ATOM 698 C CA . ARG A 1 89 ? -20.770 4.273 21.785 1.00 57.59 89 ARG A CA 1
ATOM 699 C C . ARG A 1 89 ? -19.458 3.615 21.366 1.00 57.59 89 ARG A C 1
ATOM 701 O O . ARG A 1 89 ? -18.827 4.032 20.403 1.00 57.59 89 ARG A O 1
ATOM 708 N N . LYS A 1 90 ? -19.069 2.539 22.064 1.00 53.03 90 LYS A N 1
ATOM 709 C CA . LYS A 1 90 ? -17.942 1.676 21.671 1.00 53.03 90 LYS A CA 1
ATOM 710 C C . LYS A 1 90 ? -18.252 0.996 20.333 1.00 53.03 90 LYS A C 1
ATOM 712 O O . LYS A 1 90 ? -18.752 -0.127 20.308 1.00 53.03 90 LYS A O 1
ATOM 717 N N . ILE A 1 91 ? -17.978 1.675 19.224 1.00 56.06 91 ILE A N 1
ATOM 718 C CA . ILE A 1 91 ? -18.011 1.054 17.905 1.00 56.06 91 ILE A CA 1
ATOM 719 C C . ILE A 1 91 ? -16.809 0.123 17.820 1.00 56.06 91 ILE A C 1
ATOM 721 O O . ILE A 1 91 ? -15.655 0.545 17.872 1.00 56.06 91 ILE A O 1
ATOM 725 N N . THR A 1 92 ? -17.089 -1.170 17.701 1.00 54.19 92 THR A N 1
ATOM 726 C CA . THR A 1 92 ? -16.070 -2.160 17.370 1.00 54.19 92 THR A CA 1
ATOM 727 C C . THR A 1 92 ? -15.864 -2.127 15.860 1.00 54.19 92 THR A C 1
ATOM 729 O O . THR A 1 92 ? -16.591 -2.752 15.091 1.00 54.19 92 THR A O 1
ATOM 732 N N . TRP A 1 93 ? -14.883 -1.340 15.417 1.00 56.81 93 TRP A N 1
ATOM 733 C CA . TRP A 1 93 ? -14.473 -1.305 14.017 1.00 56.81 93 TRP A CA 1
ATOM 734 C C . TRP A 1 93 ? -13.795 -2.626 13.653 1.00 56.81 93 TRP A C 1
ATOM 736 O O . TRP A 1 93 ? -12.610 -2.829 13.907 1.00 56.81 93 TRP A O 1
ATOM 746 N N . GLN A 1 94 ? -14.558 -3.553 13.075 1.00 58.22 94 GLN A N 1
ATOM 747 C CA . GLN A 1 94 ? -13.987 -4.764 12.500 1.00 58.22 94 GLN A CA 1
ATOM 748 C C . GLN A 1 94 ? -13.492 -4.466 11.077 1.00 58.22 94 GLN A C 1
ATOM 750 O O . GLN A 1 94 ? -14.279 -3.999 10.248 1.00 58.22 94 GLN A O 1
ATOM 755 N N . PRO A 1 95 ? -12.210 -4.729 10.759 1.00 59.78 95 PRO A N 1
ATOM 756 C CA . PRO A 1 95 ? -11.692 -4.523 9.413 1.00 59.78 95 PRO A CA 1
ATOM 757 C C . PRO A 1 95 ? -12.446 -5.421 8.430 1.00 59.78 95 PRO A C 1
ATOM 759 O O . PRO A 1 95 ? -12.486 -6.645 8.588 1.00 59.78 95 PRO A O 1
ATOM 762 N N . SER A 1 96 ? -13.051 -4.810 7.409 1.00 72.44 96 SER A N 1
ATOM 763 C CA . SER A 1 96 ? -13.812 -5.556 6.408 1.00 72.44 96 SER A CA 1
ATOM 764 C C . SER A 1 96 ? -12.885 -6.472 5.604 1.00 72.44 96 SER A C 1
ATOM 766 O O . SER A 1 96 ? -11.724 -6.141 5.345 1.00 72.44 96 SER A O 1
ATOM 768 N N . ARG A 1 97 ? -13.397 -7.631 5.169 1.00 77.88 97 ARG A N 1
ATOM 769 C CA . ARG A 1 97 ? -12.638 -8.554 4.302 1.00 77.88 97 ARG A CA 1
ATOM 770 C C . ARG A 1 97 ? -12.163 -7.862 3.019 1.00 77.88 97 ARG A C 1
ATOM 772 O O . ARG A 1 97 ? -11.048 -8.114 2.578 1.00 77.88 97 ARG A O 1
ATOM 779 N N . LEU A 1 98 ? -12.963 -6.933 2.489 1.00 77.88 98 LEU A N 1
ATOM 780 C CA . LEU A 1 98 ? -12.609 -6.111 1.329 1.00 77.88 98 LEU A CA 1
ATOM 781 C C . LEU A 1 98 ? -11.436 -5.170 1.616 1.00 77.88 98 LEU A C 1
ATOM 783 O O . LEU A 1 98 ? -10.549 -5.042 0.783 1.00 77.88 98 LEU A O 1
ATOM 787 N N . GLY A 1 99 ? -11.376 -4.574 2.810 1.00 78.38 99 GLY A N 1
ATOM 788 C CA . GLY A 1 99 ? -10.248 -3.734 3.211 1.00 78.38 99 GLY A CA 1
ATOM 789 C C . GLY A 1 99 ? -8.924 -4.494 3.324 1.00 78.38 99 GLY A C 1
ATOM 790 O O . GLY A 1 99 ? -7.879 -3.967 2.958 1.00 78.38 99 GLY A O 1
ATOM 791 N N . LYS A 1 100 ? -8.963 -5.753 3.773 1.00 82.25 100 LYS A N 1
ATOM 792 C CA . LYS A 1 100 ? -7.775 -6.624 3.773 1.00 82.25 100 LYS A CA 1
ATOM 793 C C . LYS A 1 100 ? -7.377 -7.045 2.359 1.00 82.25 100 LYS A C 1
ATOM 795 O O . LYS A 1 100 ? -6.195 -7.131 2.048 1.00 82.25 100 LYS A O 1
ATOM 800 N N . LEU A 1 101 ? -8.362 -7.283 1.493 1.00 86.38 101 LEU A N 1
ATOM 801 C CA . LEU A 1 101 ? -8.104 -7.637 0.101 1.00 86.38 101 LEU A CA 1
ATOM 802 C C . LEU A 1 101 ? -7.459 -6.474 -0.665 1.00 86.38 101 LEU A C 1
ATOM 804 O O . LEU A 1 101 ? -6.533 -6.704 -1.434 1.00 86.38 101 LEU A O 1
ATOM 808 N N . THR A 1 102 ? -7.886 -5.228 -0.424 1.00 86.56 102 THR A N 1
ATOM 809 C CA . THR A 1 102 ? -7.259 -4.057 -1.060 1.00 86.56 102 THR A CA 1
ATOM 810 C C . THR A 1 102 ? -5.783 -3.930 -0.710 1.00 86.56 102 THR A C 1
ATOM 812 O O . THR A 1 102 ? -4.980 -3.699 -1.605 1.00 86.56 102 THR A O 1
ATOM 815 N N . THR A 1 103 ? -5.411 -4.097 0.564 1.00 86.69 103 THR A N 1
ATOM 816 C CA . THR A 1 103 ? -4.012 -3.936 0.985 1.00 86.69 103 THR A CA 1
ATOM 817 C C . THR A 1 103 ? -3.152 -5.078 0.458 1.00 86.69 103 THR A C 1
ATOM 819 O O . THR A 1 103 ? -2.058 -4.837 -0.040 1.00 86.69 103 THR A O 1
ATOM 822 N N . PHE A 1 104 ? -3.676 -6.308 0.456 1.00 88.44 104 PHE A N 1
ATOM 823 C CA . PHE A 1 104 ? -3.011 -7.452 -0.165 1.00 88.44 104 PHE A CA 1
ATOM 824 C C . PHE A 1 104 ? -2.741 -7.228 -1.660 1.00 88.44 104 PHE A C 1
ATOM 826 O O . PHE A 1 104 ? -1.624 -7.443 -2.131 1.00 88.44 104 PHE A O 1
ATOM 833 N N . LEU A 1 105 ? -3.738 -6.747 -2.410 1.00 89.88 105 LEU A N 1
ATOM 834 C CA . LEU A 1 105 ? -3.576 -6.446 -3.833 1.00 89.88 105 LEU A CA 1
ATOM 835 C C . LEU A 1 105 ? -2.611 -5.280 -4.076 1.00 89.88 105 LEU A C 1
ATOM 837 O O . LEU A 1 105 ? -1.828 -5.344 -5.017 1.00 89.88 105 LEU A O 1
ATOM 841 N N . GLN A 1 106 ? -2.616 -4.248 -3.227 1.00 89.69 106 GLN A N 1
ATOM 842 C CA . GLN A 1 106 ? -1.664 -3.135 -3.324 1.00 89.69 106 GLN A CA 1
ATOM 843 C C . GLN A 1 106 ? -0.224 -3.600 -3.095 1.00 89.69 106 GLN A C 1
ATOM 845 O O . GLN A 1 106 ? 0.640 -3.300 -3.914 1.00 89.69 106 GLN A O 1
ATOM 850 N N . ILE A 1 107 ? 0.029 -4.389 -2.044 1.00 90.19 107 ILE A N 1
ATOM 851 C CA . ILE A 1 107 ? 1.348 -4.992 -1.791 1.00 90.19 107 ILE A CA 1
ATOM 852 C C . ILE A 1 107 ? 1.768 -5.853 -2.984 1.00 90.19 107 ILE A C 1
ATOM 854 O O . ILE A 1 107 ? 2.892 -5.736 -3.464 1.00 90.19 107 ILE A O 1
ATOM 858 N N . THR A 1 108 ? 0.853 -6.672 -3.509 1.00 89.81 108 THR A N 1
ATOM 859 C CA . THR A 1 108 ? 1.123 -7.525 -4.675 1.00 89.81 108 THR A CA 1
ATOM 860 C C . THR A 1 108 ? 1.490 -6.692 -5.904 1.00 89.81 108 THR A C 1
ATOM 862 O O . THR A 1 108 ? 2.446 -7.019 -6.602 1.00 89.81 108 THR A O 1
ATOM 865 N N . ALA A 1 109 ? 0.783 -5.588 -6.150 1.00 89.44 109 ALA A N 1
ATOM 866 C CA . ALA A 1 109 ? 1.070 -4.682 -7.256 1.00 89.44 109 ALA A CA 1
ATOM 867 C C . ALA A 1 109 ? 2.421 -3.963 -7.089 1.00 89.44 109 ALA A C 1
ATOM 869 O O . ALA A 1 109 ? 3.167 -3.851 -8.058 1.00 89.44 109 ALA A O 1
ATOM 870 N N . ILE A 1 110 ? 2.769 -3.531 -5.871 1.00 90.31 110 ILE A N 1
ATOM 871 C CA . ILE A 1 110 ? 4.084 -2.951 -5.547 1.00 90.31 110 ILE A CA 1
ATOM 872 C C . ILE A 1 110 ? 5.191 -3.971 -5.828 1.00 90.31 110 ILE A C 1
ATOM 874 O O . ILE A 1 110 ? 6.153 -3.663 -6.528 1.00 90.31 110 ILE A O 1
ATOM 878 N N . VAL A 1 111 ? 5.045 -5.202 -5.329 1.00 90.31 111 VAL A N 1
ATOM 879 C CA . VAL A 1 111 ? 6.013 -6.286 -5.554 1.00 90.31 111 VAL A CA 1
ATOM 880 C C . VAL A 1 111 ? 6.137 -6.607 -7.043 1.00 90.31 111 VAL A C 1
ATOM 882 O O . VAL A 1 111 ? 7.250 -6.779 -7.532 1.00 90.31 111 VAL A O 1
ATOM 885 N N . ALA A 1 112 ? 5.027 -6.630 -7.783 1.00 88.75 112 ALA A N 1
ATOM 886 C CA . ALA A 1 112 ? 5.033 -6.880 -9.219 1.00 88.75 112 ALA A CA 1
ATOM 887 C C . ALA A 1 112 ? 5.799 -5.794 -9.994 1.00 88.75 112 ALA A C 1
ATOM 889 O O . ALA A 1 112 ? 6.663 -6.112 -10.809 1.00 88.75 112 ALA A O 1
ATOM 890 N N . VAL A 1 113 ? 5.559 -4.515 -9.690 1.00 87.69 113 VAL A N 1
ATOM 891 C CA . VAL A 1 113 ? 6.308 -3.399 -10.293 1.00 87.69 113 VAL A CA 1
ATOM 892 C C . VAL A 1 113 ? 7.796 -3.464 -9.927 1.00 87.69 113 VAL A C 1
ATOM 894 O O . VAL A 1 113 ? 8.657 -3.248 -10.776 1.00 87.69 113 VAL A O 1
ATOM 897 N N . LEU A 1 114 ? 8.119 -3.836 -8.688 1.00 86.88 114 LEU A N 1
ATOM 898 C CA . LEU A 1 114 ? 9.498 -4.003 -8.234 1.00 86.88 114 LEU A CA 1
ATOM 899 C C . LEU A 1 114 ? 10.235 -5.196 -8.878 1.00 86.88 114 LEU A C 1
ATOM 901 O O . LEU A 1 114 ? 11.462 -5.152 -9.013 1.00 86.88 114 LEU A O 1
ATOM 905 N N . LEU A 1 115 ? 9.513 -6.259 -9.248 1.00 85.56 115 LEU A N 1
ATOM 906 C CA . LEU A 1 115 ? 10.038 -7.399 -10.013 1.00 85.56 115 LEU A CA 1
ATOM 907 C C . LEU A 1 115 ? 10.268 -7.047 -11.490 1.00 85.56 115 LEU A C 1
ATOM 909 O O . LEU A 1 115 ? 11.068 -7.707 -12.156 1.00 85.56 115 LEU A O 1
ATOM 913 N N . GLY A 1 116 ? 9.641 -5.971 -11.971 1.00 76.44 116 GLY A N 1
ATOM 914 C CA . GLY A 1 116 ? 9.961 -5.317 -13.232 1.00 76.44 116 GLY A CA 1
ATOM 915 C C . GLY A 1 116 ? 9.902 -6.262 -14.431 1.00 76.44 116 GLY A C 1
ATOM 916 O O . GLY A 1 116 ? 8.906 -6.946 -14.640 1.00 76.44 116 GLY A O 1
ATOM 917 N N . ASN A 1 117 ? 10.996 -6.301 -15.198 1.00 68.44 117 ASN A N 1
ATOM 918 C CA . ASN A 1 117 ? 11.131 -6.920 -16.527 1.00 68.44 117 ASN A CA 1
ATOM 919 C C . ASN A 1 117 ? 10.781 -8.425 -16.622 1.00 68.44 117 ASN A C 1
ATOM 921 O O . ASN A 1 117 ? 10.750 -8.974 -17.718 1.00 68.44 117 ASN A O 1
ATOM 925 N N . HIS A 1 118 ? 10.541 -9.102 -15.494 1.00 80.12 118 HIS A N 1
ATOM 926 C CA . HIS A 1 118 ? 10.053 -10.489 -15.455 1.00 80.12 118 HIS A CA 1
ATOM 927 C C . HIS A 1 118 ? 8.533 -10.604 -15.617 1.00 80.12 118 HIS A C 1
ATOM 929 O O . HIS A 1 118 ? 8.022 -11.699 -15.844 1.00 80.12 118 HIS A O 1
ATOM 935 N N . ILE A 1 119 ? 7.803 -9.496 -15.480 1.00 83.81 119 ILE A N 1
ATOM 936 C CA . ILE A 1 119 ? 6.346 -9.448 -15.575 1.00 83.81 119 ILE A CA 1
ATOM 937 C C . ILE A 1 119 ? 5.959 -8.659 -16.824 1.00 83.81 119 ILE A C 1
ATOM 939 O O . ILE A 1 119 ? 6.438 -7.551 -17.059 1.00 83.81 119 ILE A O 1
ATOM 943 N N . SER A 1 120 ? 5.071 -9.236 -17.632 1.00 85.69 120 SER A N 1
ATOM 944 C CA . SER A 1 120 ? 4.533 -8.567 -18.817 1.00 85.69 120 SER A CA 1
ATOM 945 C C . SER A 1 120 ? 3.692 -7.342 -18.440 1.00 85.69 120 SER A C 1
ATOM 947 O O . SER A 1 120 ? 2.975 -7.340 -17.434 1.00 85.69 120 SER A O 1
ATOM 949 N N . LEU A 1 121 ? 3.734 -6.311 -19.288 1.00 83.06 121 LEU A N 1
ATOM 950 C CA . LEU A 1 121 ? 2.935 -5.093 -19.116 1.00 83.06 121 LEU A CA 1
ATOM 951 C C . LEU A 1 121 ? 1.431 -5.394 -19.036 1.00 83.06 121 LEU A C 1
ATOM 953 O O . LEU A 1 121 ? 0.741 -4.797 -18.214 1.00 83.06 121 LEU A O 1
ATOM 957 N N . ASP A 1 122 ? 0.941 -6.370 -19.803 1.00 86.44 122 ASP A N 1
ATOM 958 C CA . ASP A 1 122 ? -0.465 -6.794 -19.767 1.00 86.44 122 ASP A CA 1
ATOM 959 C C . ASP A 1 122 ? -0.862 -7.333 -18.387 1.00 86.44 122 ASP A C 1
ATOM 961 O O . ASP A 1 122 ? -1.927 -7.008 -17.861 1.00 86.44 122 ASP A O 1
ATOM 965 N N . THR A 1 123 ? 0.026 -8.105 -17.751 1.00 86.75 123 THR A N 1
ATOM 966 C CA . THR A 1 123 ? -0.212 -8.622 -16.395 1.00 86.75 123 THR A CA 1
ATOM 967 C C . THR A 1 123 ? -0.238 -7.490 -15.369 1.00 86.75 123 THR A C 1
ATOM 969 O O . THR A 1 123 ? -1.097 -7.482 -14.486 1.00 86.75 123 THR A O 1
ATOM 972 N N . LEU A 1 124 ? 0.656 -6.502 -15.495 1.00 87.00 124 LEU A N 1
ATOM 973 C CA . LEU A 1 124 ? 0.658 -5.319 -14.627 1.00 87.00 124 LEU A CA 1
ATOM 974 C C . LEU A 1 124 ? -0.617 -4.487 -14.795 1.00 87.00 124 LEU A C 1
ATOM 976 O O . LEU A 1 124 ? -1.201 -4.057 -13.801 1.00 87.00 124 LEU A O 1
ATOM 980 N N . LEU A 1 125 ? -1.094 -4.319 -16.029 1.00 87.31 125 LEU A N 1
ATOM 981 C CA . LEU A 1 125 ? -2.315 -3.574 -16.325 1.00 87.31 125 LEU A CA 1
ATOM 982 C C . LEU A 1 125 ? -3.546 -4.254 -15.713 1.00 87.31 125 LEU A C 1
ATOM 984 O O . LEU A 1 125 ? -4.346 -3.591 -15.051 1.00 87.31 125 LEU A O 1
ATOM 988 N N . ILE A 1 126 ? -3.658 -5.581 -15.843 1.00 89.06 126 ILE A N 1
ATOM 989 C CA . ILE A 1 126 ? -4.716 -6.368 -15.191 1.00 89.06 126 ILE A CA 1
ATOM 990 C C . ILE A 1 126 ? -4.660 -6.187 -13.668 1.00 89.06 126 ILE A C 1
ATOM 992 O O . ILE A 1 126 ? -5.693 -5.950 -13.038 1.00 89.06 126 ILE A O 1
ATOM 996 N N . LEU A 1 127 ? -3.465 -6.249 -13.070 1.00 90.00 127 LEU A N 1
ATOM 997 C CA . LEU A 1 127 ? -3.287 -6.042 -11.631 1.00 90.00 127 LEU A CA 1
ATOM 998 C C . LEU A 1 127 ? -3.722 -4.640 -11.191 1.00 90.00 127 LEU A C 1
ATOM 1000 O O . LEU A 1 127 ? -4.427 -4.515 -10.191 1.00 90.00 127 LEU A O 1
ATOM 1004 N N . TRP A 1 128 ? -3.368 -3.589 -11.930 1.00 89.62 128 TRP A N 1
ATOM 1005 C CA . TRP A 1 128 ? -3.797 -2.223 -11.620 1.00 89.62 128 TRP A CA 1
ATOM 1006 C C . TRP A 1 128 ? -5.313 -2.056 -11.710 1.00 89.62 128 TRP A C 1
ATOM 1008 O O . TRP A 1 128 ? -5.921 -1.488 -10.800 1.00 89.62 128 TRP A O 1
ATOM 1018 N N . CYS A 1 129 ? -5.943 -2.602 -12.752 1.00 89.31 129 CYS A N 1
ATOM 1019 C CA . CYS A 1 129 ? -7.398 -2.611 -12.881 1.00 89.31 129 CYS A CA 1
ATOM 1020 C C . CYS A 1 129 ? -8.067 -3.342 -11.710 1.00 89.31 129 CYS A C 1
ATOM 1022 O O . CYS A 1 129 ? -9.042 -2.836 -11.152 1.00 89.31 129 CYS A O 1
ATOM 1024 N N . LEU A 1 130 ? -7.524 -4.489 -11.289 1.00 90.06 130 LEU A N 1
ATOM 1025 C CA . LEU A 1 130 ? -8.018 -5.231 -10.128 1.00 90.06 130 LEU A CA 1
ATOM 1026 C C . LEU A 1 130 ? -7.867 -4.435 -8.828 1.00 90.06 130 LEU A C 1
ATOM 1028 O O . LEU A 1 130 ? -8.822 -4.351 -8.054 1.00 90.06 130 LEU A O 1
ATOM 1032 N N . VAL A 1 131 ? -6.707 -3.813 -8.594 1.00 90.25 131 VAL A N 1
ATOM 1033 C CA . VAL A 1 131 ? -6.472 -2.955 -7.421 1.00 90.25 131 VAL A CA 1
ATOM 1034 C C . VAL A 1 131 ? -7.514 -1.846 -7.365 1.00 90.25 131 VAL A C 1
ATOM 1036 O O . VAL A 1 131 ? -8.138 -1.639 -6.324 1.00 90.25 131 VAL A O 1
ATOM 1039 N N . VAL A 1 132 ? -7.750 -1.162 -8.481 1.00 90.25 132 VAL A N 1
ATOM 1040 C CA . VAL A 1 132 ? -8.712 -0.060 -8.566 1.00 90.25 132 VAL A CA 1
ATOM 1041 C C . VAL A 1 132 ? -10.131 -0.564 -8.325 1.00 90.25 132 VAL A C 1
ATOM 1043 O O . VAL A 1 132 ? -10.825 -0.021 -7.466 1.00 90.25 132 VAL A O 1
ATOM 1046 N N . ALA A 1 133 ? -10.544 -1.644 -8.991 1.00 89.69 133 ALA A N 1
ATOM 1047 C CA . ALA A 1 133 ? -11.875 -2.225 -8.831 1.00 89.69 133 ALA A CA 1
ATOM 1048 C C . ALA A 1 133 ? -12.162 -2.616 -7.372 1.00 89.69 133 ALA A C 1
ATOM 1050 O O . ALA A 1 133 ? -13.203 -2.255 -6.818 1.00 89.69 133 ALA A O 1
ATOM 1051 N N . VAL A 1 134 ? -11.222 -3.297 -6.710 1.00 88.62 134 VAL A N 1
ATOM 1052 C CA . VAL A 1 134 ? -11.375 -3.699 -5.303 1.00 88.62 134 VAL A CA 1
ATOM 1053 C C . VAL A 1 134 ? -11.302 -2.493 -4.365 1.00 88.62 134 VAL A C 1
ATOM 1055 O O . VAL A 1 134 ? -12.022 -2.455 -3.366 1.00 88.62 134 VAL A O 1
ATOM 1058 N N . THR A 1 135 ? -10.512 -1.470 -4.697 1.00 86.81 135 THR A N 1
ATOM 1059 C CA . THR A 1 135 ? -10.455 -0.216 -3.927 1.00 86.81 135 THR A CA 1
ATOM 1060 C C . THR A 1 135 ? -11.797 0.513 -3.959 1.00 86.81 135 THR A C 1
ATOM 1062 O O . THR A 1 135 ? -12.303 0.894 -2.901 1.00 86.81 135 THR A O 1
ATOM 1065 N N . PHE A 1 136 ? -12.428 0.612 -5.132 1.00 86.88 136 PHE A N 1
ATOM 1066 C CA . PHE A 1 136 ? -13.775 1.166 -5.284 1.00 86.88 136 PHE A CA 1
ATOM 1067 C C . PHE A 1 136 ? -14.828 0.343 -4.537 1.00 86.88 136 PHE A C 1
ATOM 1069 O O . PHE A 1 136 ? -15.591 0.900 -3.748 1.00 86.88 136 PHE A O 1
ATOM 1076 N N . MET A 1 137 ? -14.838 -0.984 -4.709 1.00 85.62 137 MET A N 1
ATOM 1077 C CA . MET A 1 137 ? -15.756 -1.870 -3.977 1.00 85.62 137 MET A CA 1
ATOM 1078 C C . MET A 1 137 ? -15.599 -1.721 -2.462 1.00 85.62 137 MET A C 1
ATOM 1080 O O . MET A 1 137 ? -16.580 -1.670 -1.719 1.00 85.62 137 MET A O 1
ATOM 1084 N N . SER A 1 138 ? -14.358 -1.608 -1.987 1.00 85.00 138 SER A N 1
ATOM 1085 C CA . SER A 1 138 ? -14.092 -1.393 -0.574 1.00 85.00 138 SER A CA 1
ATOM 1086 C C . SER A 1 138 ? -14.577 -0.029 -0.092 1.00 85.00 138 SER A C 1
ATOM 1088 O O . SER A 1 138 ? -15.074 0.037 1.030 1.00 85.00 138 SER A O 1
ATOM 1090 N N . ALA A 1 139 ? -14.434 1.034 -0.887 1.00 82.31 139 ALA A N 1
ATOM 1091 C CA . ALA A 1 139 ? -14.923 2.362 -0.528 1.00 82.31 139 ALA A CA 1
ATOM 1092 C C . ALA A 1 139 ? -16.449 2.354 -0.338 1.00 82.31 139 ALA A C 1
ATOM 1094 O O . ALA A 1 139 ? -16.932 2.804 0.698 1.00 82.31 139 ALA A O 1
ATOM 1095 N N . VAL A 1 140 ? -17.188 1.741 -1.270 1.00 84.12 140 VAL A N 1
ATOM 1096 C CA . VAL A 1 140 ? -18.653 1.584 -1.183 1.00 84.12 140 VAL A CA 1
ATOM 1097 C C . VAL A 1 140 ? -19.064 0.742 0.028 1.00 84.12 140 VAL A C 1
ATOM 1099 O O . VAL A 1 140 ? -20.001 1.078 0.748 1.00 84.12 140 VAL A O 1
ATOM 1102 N N . ASN A 1 141 ? -18.354 -0.352 0.303 1.00 82.50 141 ASN A N 1
ATOM 1103 C CA . ASN A 1 141 ? -18.668 -1.180 1.464 1.00 82.50 141 ASN A CA 1
ATOM 1104 C C . ASN A 1 141 ? -18.449 -0.426 2.787 1.00 82.50 141 ASN A C 1
ATOM 1106 O O . ASN A 1 141 ? -19.223 -0.583 3.730 1.00 82.50 141 ASN A O 1
ATOM 1110 N N . TYR A 1 142 ? -17.412 0.411 2.869 1.00 75.12 142 TYR A N 1
ATOM 1111 C CA . TYR A 1 142 ? -17.154 1.195 4.073 1.00 75.12 142 TYR A CA 1
ATOM 1112 C C . TYR A 1 142 ? -18.145 2.336 4.275 1.00 75.12 142 TYR A C 1
ATOM 1114 O O . TYR A 1 142 ? -18.546 2.559 5.417 1.00 75.12 142 TYR A O 1
ATOM 1122 N N . THR A 1 143 ? -18.589 3.015 3.213 1.00 77.12 143 THR A N 1
ATOM 1123 C CA . THR A 1 143 ? -19.666 4.008 3.343 1.00 77.12 143 THR A CA 1
ATOM 1124 C C . THR A 1 143 ? -20.951 3.357 3.831 1.00 77.12 143 THR A C 1
ATOM 1126 O O . THR A 1 143 ? -21.576 3.875 4.752 1.00 77.12 143 THR A O 1
ATOM 1129 N N . TYR A 1 144 ? -21.304 2.183 3.302 1.00 76.94 144 TYR A N 1
ATOM 1130 C CA . TYR A 1 144 ? -22.478 1.438 3.753 1.00 76.94 144 TYR A CA 1
ATOM 1131 C C . TYR A 1 144 ? -22.395 1.044 5.237 1.00 76.94 144 TYR A C 1
ATOM 1133 O O . TYR A 1 144 ? -23.352 1.238 5.988 1.00 76.94 144 TYR A O 1
ATOM 1141 N N . ILE A 1 145 ? -21.243 0.530 5.685 1.00 74.62 145 ILE A N 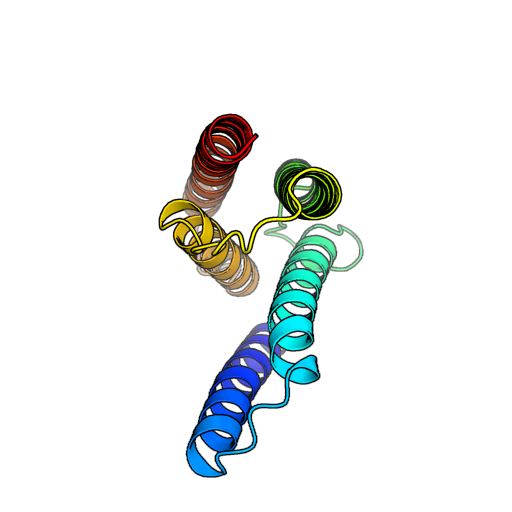1
ATOM 1142 C CA . ILE A 1 145 ? -21.028 0.176 7.098 1.00 74.62 145 ILE A CA 1
ATOM 1143 C C . ILE A 1 145 ? -21.090 1.419 7.992 1.00 74.62 145 ILE A C 1
ATOM 1145 O O . ILE A 1 145 ? -21.727 1.366 9.040 1.00 74.62 145 ILE A O 1
ATOM 1149 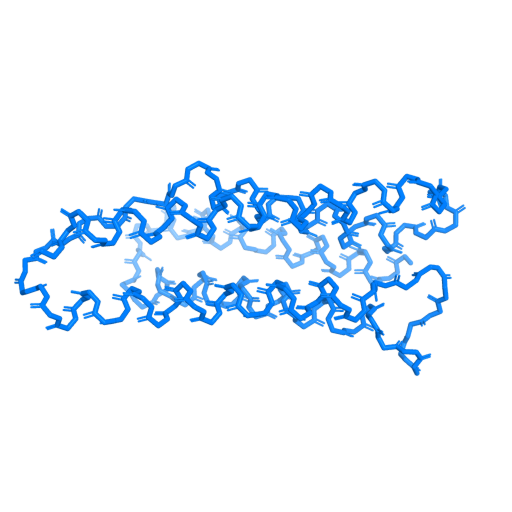N N . GLY A 1 146 ? -20.462 2.524 7.580 1.00 70.12 146 GLY A N 1
ATOM 1150 C CA . GLY A 1 146 ? -20.457 3.776 8.338 1.00 70.12 146 GLY A CA 1
ATOM 1151 C C . GLY A 1 146 ? -21.856 4.370 8.498 1.00 70.12 146 GLY A C 1
ATOM 1152 O O . GLY A 1 146 ? -22.241 4.727 9.605 1.00 70.12 146 GLY A O 1
ATOM 1153 N N . VAL A 1 147 ? -22.654 4.392 7.424 1.00 72.62 147 VAL A N 1
ATOM 1154 C CA . VAL A 1 147 ? -24.047 4.875 7.466 1.00 72.62 147 VAL A CA 1
ATOM 1155 C C . VAL A 1 147 ? -24.920 4.010 8.374 1.00 72.62 147 VAL A C 1
ATOM 1157 O O . VAL A 1 147 ? -25.774 4.539 9.069 1.00 72.62 147 VAL A O 1
ATOM 1160 N N . LYS A 1 148 ? -24.693 2.693 8.427 1.00 70.75 148 LYS A N 1
ATOM 1161 C CA . LYS A 1 148 ? -25.447 1.790 9.312 1.00 70.75 148 LYS A CA 1
ATOM 1162 C C . LYS A 1 148 ? -25.117 1.973 10.804 1.00 70.75 148 LYS A C 1
ATOM 1164 O O . LYS A 1 148 ? -25.832 1.438 11.649 1.00 70.75 148 LYS A O 1
ATOM 1169 N N . GLN A 1 149 ? -24.009 2.640 11.127 1.00 66.88 149 GLN A N 1
ATOM 1170 C CA . GLN A 1 149 ? -23.554 2.869 12.503 1.00 66.88 149 GLN A CA 1
ATOM 1171 C C . GLN A 1 149 ? -23.952 4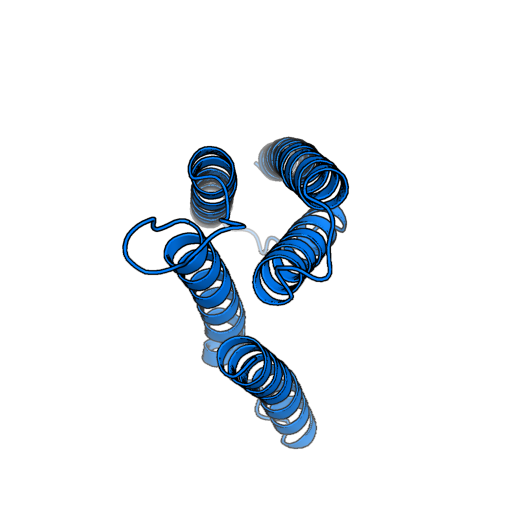.240 13.069 1.00 66.88 149 GLN A C 1
ATOM 1173 O O . GLN A 1 149 ? -23.881 4.403 14.289 1.00 66.88 149 GLN A O 1
ATOM 1178 N N . LEU A 1 150 ? -24.328 5.191 12.204 1.00 63.06 150 LEU A N 1
ATOM 1179 C CA . LEU A 1 150 ? -24.925 6.482 12.568 1.00 63.06 150 LEU A CA 1
ATOM 1180 C C . LEU A 1 150 ? -26.381 6.292 13.014 1.00 63.06 150 LEU A C 1
ATOM 1182 O O . LEU A 1 150 ? -26.762 6.967 13.995 1.00 63.06 150 LEU A O 1
#

Secondary structure (DSSP, 8-state):
-HHHHHHHHHHHHHHHHHHHHHHH----TTHHHHHHHHHHHHHHHHHHHHH-TTT-PSSPPPHHHHHHHHHHHHHHHHHHHHHHHH--S----PPPHHHHHHHHHHHHHHHHHHHGGGS-HHHHHHHHHHHHHHHHHHHHHHHHHHHHH-